Protein AF-A0A7Y2I1Q0-F1 (afdb_monomer)

pLDDT: mean 88.95, std 8.44, range [49.91, 97.12]

Solvent-accessible su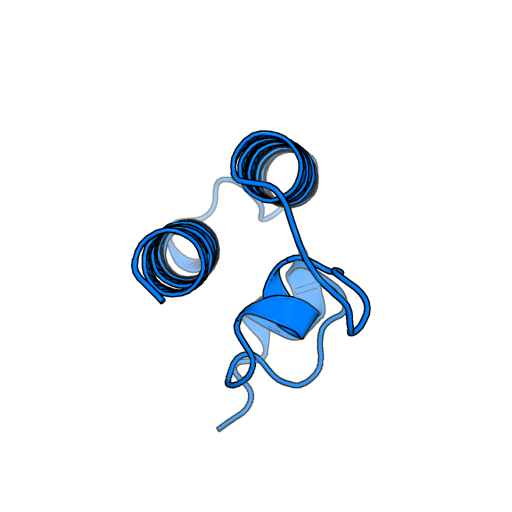rface area (backbone ato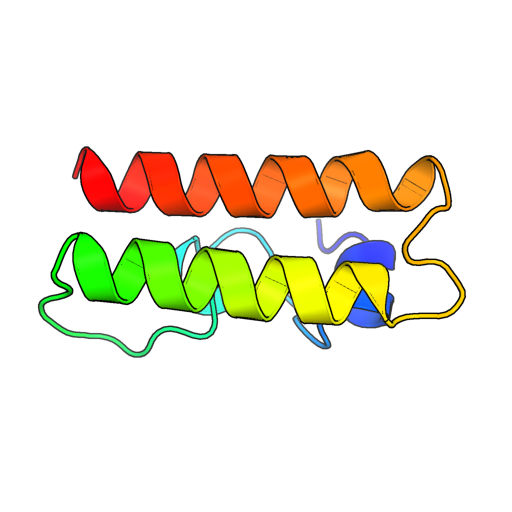ms only — not comparable t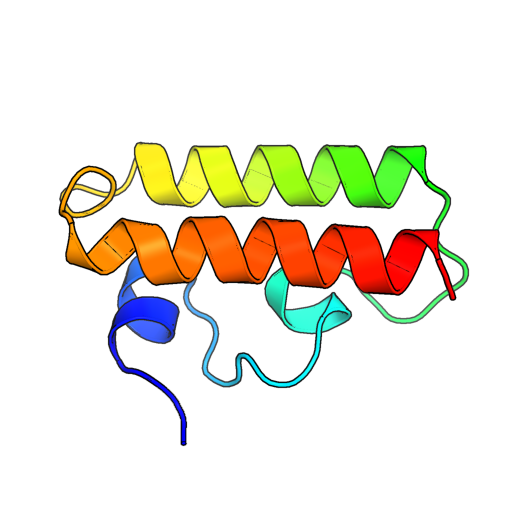o full-atom values): 4312 Å² total; per-residue (Å²): 133,68,58,69,62,44,34,71,59,70,69,42,78,54,78,86,41,45,46,60,62,47,68,50,76,93,72,95,74,52,64,67,60,45,53,50,32,41,51,55,51,48,52,46,28,60,70,38,93,62,30,81,38,75,80,32,50,62,54,55,50,51,47,50,51,28,45,49,53,65,67,75,104

Foldseek 3Di:
DQDVVLCVQPVQRDLPQLCVLLPHDDDDDDLVNLVVSLVVSLVSLCPDPCSPPPVVVVSNVSNVVSSVVSNVD

Structure (mmCIF, N/CA/C/O backbone):
data_AF-A0A7Y2I1Q0-F1
#
_entry.id   AF-A0A7Y2I1Q0-F1
#
loop_
_atom_site.group_PDB
_atom_site.id
_atom_site.type_symbol
_atom_site.label_atom_id
_atom_site.label_alt_id
_atom_site.label_comp_id
_atom_site.label_asym_id
_atom_site.label_entity_id
_atom_site.label_seq_id
_atom_site.pdbx_PDB_ins_code
_atom_site.Cartn_x
_atom_site.Cartn_y
_atom_site.Cartn_z
_atom_site.occupancy
_atom_site.B_iso_or_equiv
_atom_site.auth_seq_id
_atom_site.auth_comp_id
_atom_site.auth_asym_id
_atom_site.auth_atom_id
_atom_site.pdbx_PDB_model_num
ATOM 1 N N . MET A 1 1 ? -9.249 1.341 -14.880 1.00 49.91 1 MET A N 1
ATOM 2 C CA . MET A 1 1 ? -8.167 0.931 -15.803 1.00 49.91 1 MET A CA 1
ATOM 3 C C . MET A 1 1 ? -7.077 0.308 -14.948 1.00 49.91 1 MET A C 1
ATOM 5 O O . MET A 1 1 ? -6.559 1.003 -14.085 1.00 49.91 1 MET A O 1
ATOM 9 N N . THR A 1 2 ? -6.794 -0.988 -15.093 1.00 58.41 2 THR A N 1
ATOM 10 C CA . THR A 1 2 ? -5.685 -1.627 -14.369 1.00 58.41 2 THR A CA 1
ATOM 11 C C . THR A 1 2 ? -4.378 -1.217 -15.030 1.00 58.41 2 THR A C 1
ATOM 13 O O . THR A 1 2 ? -4.115 -1.617 -16.163 1.00 58.41 2 THR A O 1
ATOM 16 N N . ASP A 1 3 ? -3.571 -0.412 -14.347 1.00 73.88 3 ASP A N 1
ATOM 17 C CA . ASP A 1 3 ? -2.257 -0.026 -14.851 1.00 73.88 3 ASP A CA 1
ATOM 18 C C . ASP A 1 3 ? -1.280 -1.224 -14.739 1.00 73.88 3 ASP A C 1
ATOM 20 O O . ASP A 1 3 ? -1.146 -1.818 -13.658 1.00 73.88 3 ASP A O 1
ATOM 24 N N . PRO A 1 4 ? -0.610 -1.627 -15.838 1.00 83.06 4 PRO A N 1
ATOM 25 C CA . PRO A 1 4 ? 0.271 -2.794 -15.867 1.00 83.06 4 PRO A CA 1
ATOM 26 C C . PRO A 1 4 ? 1.430 -2.721 -14.863 1.00 83.06 4 PRO A C 1
ATOM 28 O O . PRO A 1 4 ? 1.925 -3.776 -14.449 1.00 83.06 4 PRO A O 1
ATOM 31 N N . ILE A 1 5 ? 1.846 -1.525 -14.420 1.00 85.94 5 ILE A N 1
ATOM 32 C CA . ILE A 1 5 ? 2.920 -1.401 -13.426 1.00 85.94 5 ILE A CA 1
ATOM 33 C C . ILE A 1 5 ? 2.503 -1.989 -12.067 1.00 85.94 5 ILE A C 1
ATOM 35 O O . ILE A 1 5 ? 3.329 -2.589 -11.381 1.00 85.94 5 ILE A O 1
ATOM 39 N N . PHE A 1 6 ? 1.227 -1.871 -11.677 1.00 85.94 6 PHE A N 1
ATOM 40 C CA . PHE A 1 6 ? 0.741 -2.343 -10.374 1.00 85.94 6 PHE A CA 1
ATOM 41 C C . PHE A 1 6 ? 0.739 -3.864 -10.323 1.00 85.94 6 PHE A C 1
ATOM 43 O O . PHE A 1 6 ? 1.200 -4.465 -9.351 1.00 85.94 6 PHE A O 1
ATOM 50 N N . ARG A 1 7 ? 0.311 -4.497 -11.419 1.00 86.19 7 ARG A N 1
ATOM 51 C CA . ARG A 1 7 ? 0.387 -5.949 -11.561 1.00 86.19 7 ARG A CA 1
ATOM 52 C C . ARG A 1 7 ? 1.834 -6.434 -11.532 1.00 86.19 7 ARG A C 1
ATOM 54 O O . ARG A 1 7 ? 2.109 -7.447 -10.900 1.00 86.19 7 ARG A O 1
ATOM 61 N N . ARG A 1 8 ? 2.752 -5.715 -12.183 1.00 86.69 8 ARG A N 1
ATOM 62 C CA . ARG A 1 8 ? 4.177 -6.071 -12.232 1.00 86.69 8 ARG A CA 1
ATOM 63 C C . ARG A 1 8 ? 4.861 -5.939 -10.869 1.00 86.69 8 ARG A C 1
ATOM 65 O O . ARG A 1 8 ? 5.559 -6.857 -10.463 1.00 86.69 8 ARG A O 1
ATOM 72 N N . LEU A 1 9 ? 4.646 -4.828 -10.163 1.00 87.19 9 LEU A N 1
ATOM 73 C CA . LEU A 1 9 ? 5.348 -4.521 -8.911 1.00 87.19 9 LEU A CA 1
ATOM 74 C C . LEU A 1 9 ? 4.708 -5.164 -7.675 1.00 87.19 9 LEU A C 1
ATOM 76 O O . LEU A 1 9 ? 5.420 -5.574 -6.761 1.00 87.19 9 LEU A O 1
ATOM 80 N N . LEU A 1 10 ? 3.377 -5.247 -7.632 1.00 86.69 10 LEU A N 1
ATOM 81 C CA . LEU A 1 10 ? 2.634 -5.684 -6.444 1.00 86.69 10 LEU A CA 1
ATOM 82 C C . LEU A 1 10 ? 1.902 -7.015 -6.631 1.00 86.69 10 LEU A C 1
ATOM 84 O O . LEU A 1 10 ? 1.424 -7.579 -5.644 1.00 86.69 10 LEU A O 1
ATOM 88 N N . GLY A 1 11 ? 1.779 -7.505 -7.869 1.00 85.75 11 GLY A N 1
ATOM 89 C CA . GLY A 1 11 ? 0.938 -8.661 -8.196 1.00 85.75 11 GLY A CA 1
ATOM 90 C C . GLY A 1 11 ? -0.562 -8.367 -8.112 1.00 85.75 11 GLY A C 1
ATOM 91 O O . GLY A 1 11 ? -1.364 -9.296 -8.143 1.00 85.75 11 GLY A O 1
ATOM 92 N N . VAL A 1 12 ? -0.957 -7.094 -7.992 1.00 83.25 12 VAL A N 1
ATOM 93 C CA . VAL A 1 12 ? -2.351 -6.699 -7.753 1.00 83.25 12 VAL A CA 1
ATOM 94 C C . VAL A 1 12 ? -3.019 -6.308 -9.080 1.00 83.25 12 VAL A C 1
ATOM 96 O O . VAL A 1 12 ? -2.514 -5.423 -9.774 1.00 83.25 12 VAL A O 1
ATOM 99 N N . PRO A 1 13 ? -4.137 -6.955 -9.464 1.00 67.69 13 PRO A N 1
ATOM 100 C CA . PRO A 1 13 ? -4.828 -6.693 -10.728 1.00 67.69 13 PRO A CA 1
ATOM 101 C C . PRO A 1 13 ? -5.791 -5.502 -10.666 1.00 67.69 13 PRO A C 1
ATOM 103 O O . PRO A 1 13 ? -6.328 -5.106 -11.696 1.00 67.69 13 PRO A O 1
ATOM 106 N N . ASP A 1 14 ? -6.043 -4.943 -9.486 1.00 75.25 14 ASP A N 1
ATOM 107 C CA . ASP A 1 14 ? -6.958 -3.823 -9.307 1.00 75.25 14 ASP A CA 1
ATOM 108 C C . ASP A 1 14 ? -6.455 -2.885 -8.206 1.00 75.25 14 ASP A C 1
ATOM 110 O O . ASP A 1 14 ? -6.331 -3.278 -7.047 1.00 75.25 14 ASP A O 1
ATOM 114 N N . ALA A 1 15 ? -6.142 -1.650 -8.595 1.00 78.25 15 ALA A N 1
ATOM 115 C CA . ALA A 1 15 ? -5.641 -0.608 -7.706 1.00 78.25 15 ALA A CA 1
ATOM 116 C C . ALA A 1 15 ? -6.756 0.305 -7.163 1.00 78.25 15 ALA A C 1
ATOM 118 O O . ALA A 1 15 ? -6.458 1.286 -6.487 1.00 78.25 15 ALA A O 1
ATOM 119 N N . SER A 1 16 ? -8.024 0.020 -7.482 1.00 84.00 16 SER A N 1
ATOM 120 C CA . SER A 1 16 ? -9.158 0.859 -7.078 1.00 84.00 16 SER A CA 1
ATOM 121 C C . SER A 1 16 ? -9.577 0.669 -5.618 1.00 84.00 16 SER A C 1
ATOM 123 O O . SER A 1 16 ? -10.175 1.573 -5.041 1.00 84.00 16 SER A O 1
ATOM 125 N N . ASP A 1 17 ? -9.233 -0.468 -5.009 1.00 87.62 17 ASP A N 1
ATOM 126 C CA . ASP A 1 17 ? -9.525 -0.770 -3.610 1.00 87.62 17 ASP A CA 1
ATOM 127 C C . ASP A 1 17 ? -8.279 -0.539 -2.727 1.00 87.62 17 ASP A C 1
ATOM 129 O O . ASP A 1 17 ? -7.304 -1.298 -2.831 1.00 87.62 17 ASP A O 1
ATOM 133 N N . PRO A 1 18 ? -8.303 0.462 -1.821 1.00 90.75 18 PRO A N 1
ATOM 134 C CA . PRO A 1 18 ? -7.203 0.757 -0.904 1.00 90.75 18 PRO A CA 1
ATOM 135 C C . PRO A 1 18 ? -6.774 -0.434 -0.039 1.00 90.75 18 PRO A C 1
ATOM 137 O O . PRO A 1 18 ? -5.583 -0.590 0.243 1.00 90.75 18 PRO A O 1
ATOM 140 N N . ARG A 1 19 ? -7.715 -1.295 0.373 1.00 90.88 19 ARG A N 1
ATOM 141 C CA . ARG A 1 19 ? -7.416 -2.468 1.209 1.00 90.88 19 ARG A CA 1
ATOM 142 C C . ARG A 1 19 ? -6.639 -3.499 0.410 1.00 90.88 19 ARG A C 1
ATOM 144 O O . ARG A 1 19 ? -5.569 -3.930 0.836 1.00 90.88 19 ARG A O 1
ATOM 151 N N . ARG A 1 20 ? -7.120 -3.831 -0.792 1.00 89.62 20 ARG A N 1
ATOM 152 C CA . ARG A 1 20 ? -6.435 -4.770 -1.698 1.00 89.62 20 ARG A CA 1
ATOM 153 C C . ARG A 1 20 ? -5.068 -4.262 -2.124 1.00 89.62 20 ARG A C 1
ATOM 155 O O . ARG A 1 20 ? -4.127 -5.054 -2.183 1.00 89.62 20 ARG A O 1
ATOM 162 N N . LEU A 1 21 ? -4.939 -2.956 -2.358 1.00 91.19 21 LEU A N 1
ATOM 163 C CA . LEU A 1 21 ? -3.663 -2.330 -2.691 1.00 91.19 21 LEU A CA 1
ATOM 164 C C . LEU A 1 21 ? -2.621 -2.553 -1.586 1.00 91.19 21 LEU A C 1
ATOM 166 O O . LEU A 1 21 ? -1.471 -2.891 -1.870 1.00 91.19 21 LEU A O 1
ATOM 170 N N . LEU A 1 22 ? -3.044 -2.437 -0.325 1.00 92.31 22 LEU A N 1
ATOM 171 C CA . LEU A 1 22 ? -2.203 -2.706 0.840 1.00 92.31 22 LEU A CA 1
ATOM 172 C C . LEU A 1 22 ? -2.094 -4.198 1.191 1.00 92.31 22 LEU A C 1
ATOM 174 O O . LEU A 1 22 ? -1.269 -4.562 2.019 1.00 92.31 22 LEU A O 1
ATOM 178 N N . GLY A 1 23 ? -2.843 -5.086 0.530 1.00 90.50 23 GLY A N 1
ATOM 179 C CA . GLY A 1 23 ? -2.893 -6.513 0.874 1.00 90.50 23 GLY A CA 1
ATOM 180 C C . GLY A 1 23 ? -3.625 -6.806 2.186 1.00 90.50 23 GLY A C 1
ATOM 181 O O . GLY A 1 23 ? -3.384 -7.840 2.801 1.00 90.50 23 GLY A O 1
ATOM 182 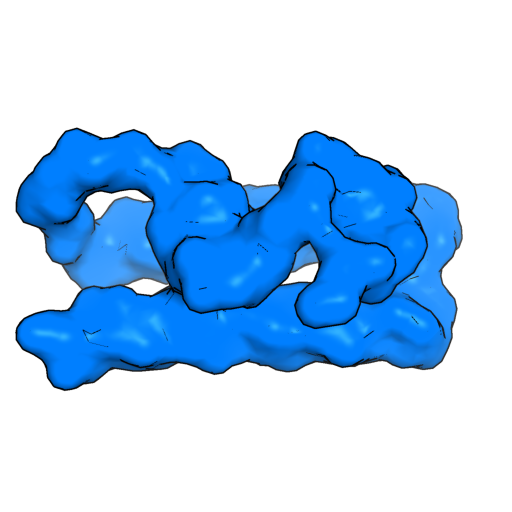N N . LEU A 1 24 ? -4.496 -5.898 2.620 1.00 90.94 24 LEU A N 1
ATOM 183 C CA . LEU A 1 24 ? -5.284 -6.028 3.839 1.00 90.94 24 LEU A CA 1
ATOM 184 C C . LEU A 1 24 ? -6.577 -6.800 3.557 1.00 90.94 24 LEU A C 1
ATOM 186 O O . LEU A 1 24 ? -7.207 -6.621 2.513 1.00 90.94 24 LEU A O 1
ATOM 190 N N . THR A 1 25 ? -6.978 -7.650 4.501 1.00 85.31 25 THR A N 1
ATOM 191 C CA . THR A 1 25 ? -8.276 -8.336 4.475 1.00 85.31 25 THR A CA 1
ATOM 192 C C . THR A 1 25 ? -9.378 -7.444 5.035 1.00 85.31 25 THR A C 1
ATOM 194 O O . THR A 1 25 ? -9.115 -6.476 5.752 1.00 85.31 25 THR A O 1
ATOM 197 N N . ASP A 1 26 ? -10.628 -7.793 4.740 1.00 76.94 26 ASP A N 1
ATOM 198 C CA . ASP A 1 26 ? -11.776 -7.102 5.314 1.00 76.94 26 ASP A CA 1
ATOM 199 C C . ASP A 1 26 ? -11.842 -7.289 6.834 1.00 76.94 26 ASP A C 1
ATOM 201 O O . ASP A 1 26 ? -11.663 -8.389 7.357 1.00 76.94 26 ASP A O 1
ATOM 205 N N . GLY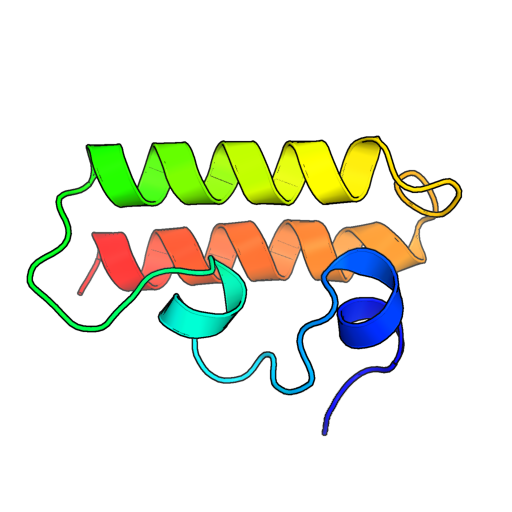 A 1 27 ? -12.079 -6.187 7.545 1.00 83.00 27 GLY A N 1
ATOM 206 C CA . GLY A 1 27 ? -12.159 -6.158 9.001 1.00 83.00 27 GLY A CA 1
ATOM 207 C C . GLY A 1 27 ? -11.868 -4.776 9.576 1.00 83.00 27 GLY A C 1
ATOM 208 O O . GLY A 1 27 ? -11.527 -3.838 8.851 1.00 83.00 27 GLY A O 1
ATOM 209 N N . ALA A 1 28 ? -12.012 -4.652 10.896 1.00 80.00 28 ALA A N 1
ATOM 210 C CA . ALA A 1 28 ? -11.543 -3.476 11.614 1.00 80.00 28 ALA A CA 1
ATOM 211 C C . ALA A 1 28 ? -10.009 -3.464 11.593 1.00 80.00 28 ALA A C 1
ATOM 213 O O . ALA A 1 28 ? -9.365 -4.389 12.088 1.00 80.00 28 ALA A O 1
ATOM 214 N N . LEU A 1 29 ? -9.438 -2.419 11.002 1.00 88.69 29 LEU A N 1
ATOM 215 C CA . LEU A 1 29 ? -7.999 -2.227 10.888 1.00 88.69 29 LEU A CA 1
ATOM 216 C C . LEU A 1 29 ? -7.585 -1.089 11.811 1.00 88.69 29 LEU A C 1
ATOM 218 O O . LEU A 1 29 ? -8.146 0.003 11.768 1.00 88.69 29 LEU A O 1
ATOM 222 N N . THR A 1 30 ? -6.584 -1.334 12.645 1.00 92.94 30 THR A N 1
ATOM 223 C CA . THR A 1 30 ? -5.950 -0.268 13.420 1.00 92.94 30 THR A CA 1
ATOM 224 C C . THR A 1 30 ? -5.012 0.537 12.529 1.00 92.94 30 THR A C 1
ATOM 226 O O . THR A 1 30 ? -4.422 0.017 11.578 1.00 92.94 30 THR A O 1
ATOM 229 N N . ARG A 1 31 ? -4.789 1.805 12.887 1.00 93.94 31 ARG A N 1
ATOM 230 C CA . ARG A 1 31 ? -3.799 2.660 12.220 1.00 93.94 31 ARG A CA 1
ATOM 231 C C . ARG A 1 31 ? -2.421 1.994 12.111 1.00 93.94 31 ARG A C 1
ATOM 233 O O . ARG A 1 31 ? -1.799 2.059 11.059 1.00 93.94 31 ARG A O 1
ATOM 240 N N . VAL A 1 32 ? -1.977 1.313 13.170 1.00 94.88 32 VAL A N 1
ATOM 241 C CA . VAL A 1 32 ? -0.678 0.619 13.197 1.00 94.88 32 VAL A CA 1
ATOM 242 C C . VAL A 1 32 ? -0.627 -0.508 12.163 1.00 94.88 32 VAL A C 1
ATOM 244 O O . VAL A 1 32 ? 0.363 -0.632 11.450 1.00 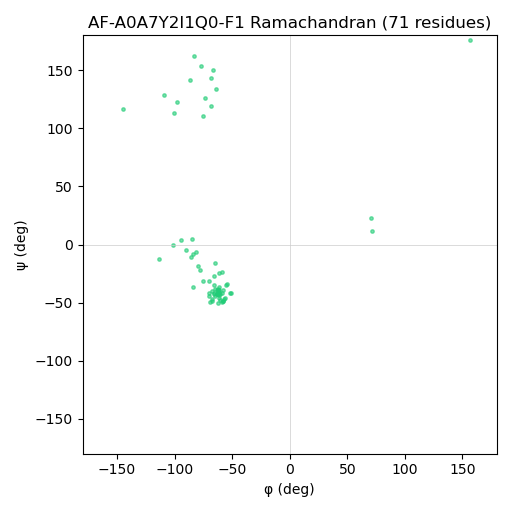94.88 32 VAL A O 1
ATOM 247 N N . GLN A 1 33 ? -1.695 -1.299 12.023 1.00 94.56 33 GLN A N 1
ATOM 248 C CA . GLN A 1 33 ? -1.764 -2.359 11.007 1.00 94.56 33 GLN A CA 1
ATOM 249 C C . GLN A 1 33 ? -1.709 -1.792 9.583 1.00 94.56 33 GLN A C 1
ATOM 251 O O . GLN A 1 33 ? -1.034 -2.358 8.726 1.00 94.56 33 GLN A O 1
ATOM 256 N N . ILE A 1 34 ? -2.366 -0.654 9.341 1.00 95.19 34 ILE A N 1
ATOM 257 C CA . ILE A 1 34 ? -2.327 0.031 8.042 1.00 95.19 34 ILE A CA 1
ATOM 258 C C . ILE A 1 34 ? -0.908 0.534 7.737 1.00 95.19 34 ILE A C 1
ATOM 260 O O . ILE A 1 34 ? -0.409 0.342 6.629 1.00 95.19 34 ILE A O 1
ATOM 264 N N . GLU A 1 35 ? -0.233 1.144 8.714 1.00 96.12 35 GLU A N 1
ATOM 265 C CA . GLU A 1 35 ? 1.140 1.642 8.557 1.00 96.12 35 GLU A CA 1
ATOM 266 C C . GLU A 1 35 ? 2.153 0.505 8.326 1.00 96.12 35 GLU A C 1
ATOM 268 O O . GLU A 1 35 ? 3.052 0.646 7.492 1.00 96.12 35 GLU A O 1
ATOM 273 N N . ILE A 1 36 ? 1.987 -0.641 9.000 1.00 96.31 36 ILE A N 1
ATOM 274 C CA . ILE A 1 36 ? 2.798 -1.847 8.761 1.00 96.31 36 ILE A CA 1
ATOM 275 C C . ILE A 1 36 ? 2.599 -2.345 7.326 1.00 96.31 36 ILE A C 1
ATOM 277 O O . ILE A 1 36 ? 3.582 -2.506 6.603 1.00 96.31 36 ILE A O 1
ATOM 281 N N . ALA A 1 37 ? 1.352 -2.506 6.880 1.00 95.81 37 ALA A N 1
ATOM 282 C CA . ALA A 1 37 ? 1.057 -2.974 5.526 1.00 95.81 37 ALA A CA 1
ATOM 283 C C . ALA A 1 37 ? 1.588 -2.017 4.446 1.00 95.81 37 ALA A C 1
ATOM 285 O O . ALA A 1 37 ? 2.148 -2.451 3.436 1.00 95.81 37 ALA A O 1
ATOM 286 N N . LEU A 1 38 ? 1.492 -0.701 4.676 1.00 96.88 38 LEU A N 1
ATOM 287 C CA . LEU A 1 38 ? 2.110 0.302 3.807 1.00 96.88 38 LEU A CA 1
ATOM 288 C C . LEU A 1 38 ? 3.622 0.090 3.705 1.00 96.88 38 LEU A C 1
ATOM 290 O O . LEU A 1 38 ? 4.171 0.089 2.601 1.00 96.88 38 LEU A O 1
ATOM 294 N N . ARG A 1 39 ? 4.302 -0.086 4.841 1.00 97.12 39 ARG A N 1
ATOM 295 C CA . ARG A 1 39 ? 5.752 -0.297 4.868 1.00 97.12 39 ARG A CA 1
ATOM 296 C C . ARG A 1 39 ? 6.149 -1.565 4.116 1.00 97.12 39 ARG A C 1
ATOM 298 O O . ARG A 1 39 ? 7.059 -1.505 3.296 1.00 97.12 39 ARG A O 1
ATOM 305 N N . GLU A 1 40 ? 5.447 -2.671 4.339 1.00 95.88 40 GLU A N 1
ATOM 306 C CA . GLU A 1 40 ? 5.708 -3.943 3.656 1.00 95.88 40 GLU A CA 1
ATOM 307 C C . GLU A 1 40 ? 5.539 -3.826 2.137 1.00 95.88 40 GLU A C 1
ATOM 309 O O . GLU A 1 40 ? 6.388 -4.294 1.375 1.00 95.88 40 GLU A O 1
ATOM 314 N N . ARG A 1 41 ? 4.487 -3.138 1.677 1.00 95.06 41 ARG A N 1
ATOM 315 C CA . ARG A 1 41 ? 4.268 -2.900 0.244 1.00 95.06 41 ARG A CA 1
ATOM 316 C C . ARG A 1 41 ? 5.309 -1.974 -0.368 1.00 95.06 41 ARG A C 1
ATOM 318 O O . ARG A 1 41 ? 5.768 -2.235 -1.478 1.00 95.06 41 ARG A O 1
ATOM 325 N N . LEU A 1 42 ? 5.715 -0.917 0.332 1.00 96.00 42 LEU A N 1
ATOM 326 C CA . LEU A 1 42 ? 6.797 -0.051 -0.139 1.00 96.00 42 LEU A CA 1
ATOM 327 C C . LEU A 1 42 ? 8.120 -0.819 -0.228 1.00 96.00 42 LEU A C 1
ATOM 329 O O . LEU A 1 42 ? 8.813 -0.702 -1.237 1.00 96.00 42 LEU A O 1
ATOM 333 N N . ASP A 1 43 ? 8.441 -1.646 0.768 1.00 95.81 43 ASP A N 1
ATOM 334 C CA . ASP A 1 43 ? 9.624 -2.510 0.746 1.00 95.81 43 ASP A CA 1
ATOM 335 C C . ASP A 1 43 ? 9.572 -3.509 -0.419 1.00 95.81 43 ASP A C 1
ATOM 337 O O . ASP A 1 43 ? 10.582 -3.712 -1.096 1.00 95.81 43 ASP A O 1
ATOM 341 N N . GLN A 1 44 ? 8.402 -4.090 -0.708 1.00 94.62 44 GLN A N 1
ATOM 342 C CA . GLN A 1 44 ? 8.197 -4.942 -1.883 1.00 94.62 44 GLN A CA 1
ATOM 343 C C . GLN A 1 44 ? 8.515 -4.187 -3.179 1.00 94.62 44 GLN A C 1
ATOM 345 O O . GLN A 1 44 ? 9.277 -4.696 -4.004 1.00 94.62 44 GLN A O 1
ATOM 350 N N . VAL A 1 45 ? 7.982 -2.970 -3.345 1.00 94.31 45 VAL A N 1
ATOM 351 C CA . VAL A 1 45 ? 8.278 -2.136 -4.519 1.00 94.31 45 VAL A CA 1
ATOM 352 C C . VAL A 1 45 ? 9.776 -1.879 -4.610 1.00 94.31 45 VAL A C 1
ATOM 354 O O . VAL A 1 45 ? 10.356 -2.139 -5.655 1.00 94.31 45 VAL A O 1
ATOM 357 N N . TYR A 1 46 ? 10.430 -1.445 -3.531 1.00 93.88 46 TYR A N 1
ATOM 358 C CA . TYR A 1 46 ? 11.858 -1.112 -3.551 1.00 93.88 46 TYR A CA 1
ATOM 359 C C . TYR A 1 46 ? 12.790 -2.300 -3.809 1.00 93.88 46 TYR A C 1
ATOM 361 O O . TYR A 1 46 ? 13.894 -2.091 -4.316 1.00 93.88 46 TYR A O 1
ATOM 369 N N . ARG A 1 47 ? 12.378 -3.524 -3.459 1.00 94.12 47 ARG A N 1
ATOM 370 C CA . ARG A 1 47 ? 13.135 -4.755 -3.744 1.00 94.12 47 ARG A CA 1
ATOM 371 C C . ARG A 1 47 ? 12.960 -5.245 -5.180 1.00 94.12 47 ARG A C 1
ATOM 373 O O . ARG A 1 47 ? 13.776 -6.038 -5.642 1.00 94.12 47 ARG A O 1
ATOM 380 N N . HIS A 1 48 ? 11.922 -4.799 -5.885 1.00 92.12 48 HIS A N 1
ATOM 381 C CA . HIS A 1 48 ? 11.721 -5.154 -7.285 1.00 92.12 48 HIS A CA 1
ATOM 382 C C . HIS A 1 48 ? 12.804 -4.496 -8.170 1.00 92.12 48 HIS A C 1
AT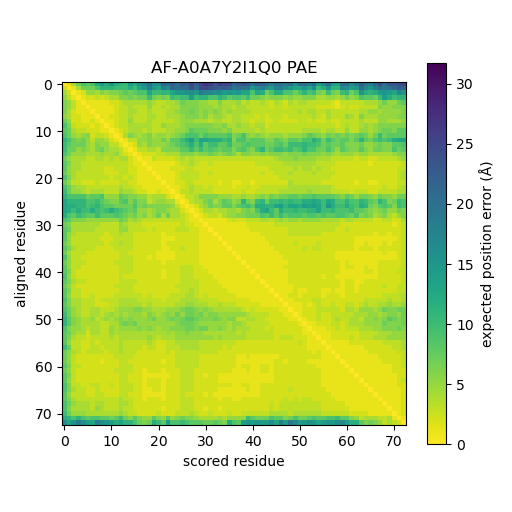OM 384 O O . HIS A 1 48 ? 13.157 -3.342 -7.917 1.00 92.12 48 HIS A O 1
ATOM 390 N N . PRO A 1 49 ? 13.303 -5.157 -9.236 1.00 91.25 49 PRO A N 1
ATOM 391 C CA . PRO A 1 49 ? 14.295 -4.572 -10.149 1.00 91.25 49 PRO A CA 1
ATOM 392 C C . PRO A 1 49 ? 13.892 -3.195 -10.700 1.00 91.25 49 PRO A C 1
ATOM 394 O O . PRO A 1 49 ? 14.686 -2.260 -10.710 1.00 91.25 49 PRO A O 1
ATOM 397 N N . ASP A 1 50 ? 12.617 -3.045 -11.065 1.00 89.69 50 ASP A N 1
ATOM 398 C CA . ASP A 1 50 ? 12.040 -1.777 -11.545 1.00 89.69 50 ASP A CA 1
ATOM 399 C C . ASP A 1 50 ? 11.561 -0.843 -10.417 1.00 89.69 50 ASP A C 1
ATOM 401 O O . ASP A 1 50 ? 10.975 0.206 -10.671 1.00 89.69 50 ASP A O 1
ATOM 405 N N . GLY A 1 51 ? 11.791 -1.204 -9.156 1.00 86.75 51 GLY A N 1
ATOM 406 C CA . GLY A 1 51 ? 11.275 -0.512 -7.974 1.00 86.75 51 GLY A CA 1
ATOM 407 C C . GLY A 1 51 ? 11.734 0.931 -7.805 1.00 86.75 51 GLY A C 1
ATOM 408 O O . GLY A 1 51 ? 11.070 1.735 -7.150 1.00 86.75 51 GLY A O 1
ATOM 409 N N . ARG A 1 52 ? 12.883 1.259 -8.402 1.00 89.88 52 ARG A N 1
ATOM 410 C CA . ARG A 1 52 ? 13.475 2.604 -8.407 1.00 89.88 52 ARG A CA 1
ATOM 411 C C . ARG A 1 52 ? 13.239 3.360 -9.712 1.00 89.88 52 ARG A C 1
ATOM 413 O O . ARG A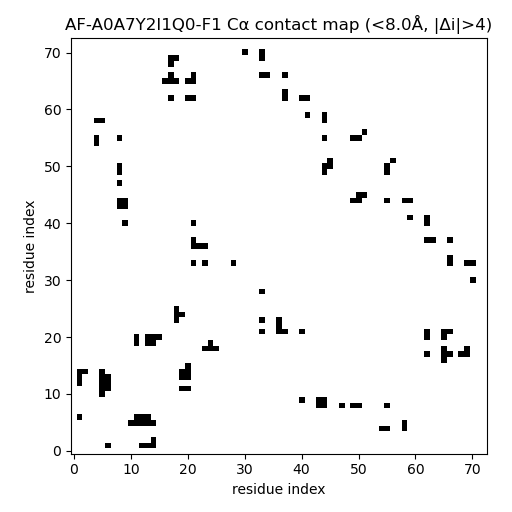 1 52 ? 13.694 4.493 -9.832 1.00 89.88 52 ARG A O 1
ATOM 420 N N . ALA A 1 53 ? 12.562 2.752 -10.686 1.00 91.50 53 ALA A N 1
ATOM 421 C CA . ALA A 1 53 ? 12.224 3.440 -11.920 1.00 91.50 53 ALA A CA 1
ATOM 422 C C . ALA A 1 53 ? 11.223 4.577 -11.632 1.00 91.50 53 ALA A C 1
ATOM 424 O O . ALA A 1 53 ? 10.383 4.431 -10.738 1.00 91.50 53 ALA A O 1
ATOM 425 N N . PRO A 1 54 ? 11.231 5.671 -12.416 1.00 90.12 54 PRO A N 1
ATOM 426 C CA . PRO A 1 54 ? 10.234 6.738 -12.285 1.00 90.12 54 PRO A CA 1
ATOM 427 C C . PRO A 1 54 ? 8.792 6.217 -12.387 1.00 90.12 54 PRO A C 1
ATOM 429 O O . PRO A 1 54 ? 7.899 6.652 -11.670 1.00 90.12 54 PRO A O 1
ATOM 432 N N . ALA A 1 55 ? 8.563 5.184 -13.203 1.00 87.25 55 ALA A N 1
ATOM 433 C CA . ALA A 1 55 ? 7.257 4.536 -13.317 1.00 87.25 55 ALA A CA 1
ATOM 434 C C . ALA A 1 55 ? 6.789 3.832 -12.022 1.00 87.25 55 ALA A C 1
ATOM 436 O O . ALA A 1 55 ? 5.610 3.525 -11.884 1.00 87.25 55 ALA A O 1
ATOM 437 N N . ALA A 1 56 ? 7.675 3.584 -11.052 1.00 91.94 56 ALA A N 1
ATOM 438 C CA . ALA A 1 56 ? 7.311 3.065 -9.734 1.00 91.94 56 ALA A CA 1
ATOM 439 C C . ALA A 1 56 ? 6.909 4.176 -8.744 1.00 91.94 56 ALA A C 1
ATOM 441 O O . ALA A 1 56 ? 6.406 3.867 -7.660 1.00 91.94 56 ALA A O 1
ATOM 442 N N . ASP A 1 57 ? 7.119 5.460 -9.067 1.00 93.00 57 ASP A N 1
ATOM 443 C CA . ASP A 1 57 ? 6.668 6.574 -8.218 1.00 93.00 57 ASP A CA 1
ATOM 444 C C . ASP A 1 57 ? 5.144 6.583 -8.085 1.00 93.00 57 ASP A C 1
ATOM 446 O O . ASP A 1 57 ? 4.638 6.711 -6.971 1.00 93.00 57 ASP A O 1
ATOM 450 N N . GLN A 1 58 ? 4.412 6.334 -9.178 1.00 91.00 58 GLN A N 1
ATOM 451 C CA . GLN A 1 58 ? 2.947 6.265 -9.135 1.00 91.00 58 GLN A CA 1
ATOM 452 C C . GLN A 1 58 ? 2.434 5.150 -8.216 1.00 91.00 58 GLN A C 1
ATOM 454 O O . GLN A 1 58 ? 1.462 5.349 -7.493 1.00 91.00 58 GLN A O 1
ATOM 459 N N . VAL A 1 59 ? 3.121 4.004 -8.164 1.00 92.38 59 VAL A N 1
ATOM 460 C CA . VAL A 1 59 ? 2.749 2.899 -7.266 1.00 92.38 59 VAL A CA 1
ATOM 461 C C . VAL A 1 59 ? 3.015 3.270 -5.814 1.00 92.38 59 VAL A C 1
ATOM 463 O O . VAL A 1 59 ? 2.163 3.063 -4.954 1.00 92.38 59 VAL A O 1
ATOM 466 N N . ARG A 1 60 ? 4.176 3.868 -5.529 1.00 94.69 60 ARG A N 1
ATOM 467 C CA . ARG A 1 60 ? 4.517 4.330 -4.176 1.00 94.69 60 ARG A CA 1
ATOM 468 C C . ARG A 1 60 ? 3.556 5.409 -3.692 1.00 94.69 60 ARG A C 1
ATOM 470 O O . ARG A 1 60 ? 3.194 5.406 -2.518 1.00 94.69 60 ARG A O 1
ATOM 477 N N . GLN A 1 61 ? 3.147 6.315 -4.576 1.00 94.44 61 GLN A N 1
ATOM 478 C CA . GLN A 1 61 ? 2.174 7.351 -4.256 1.00 94.44 61 GLN A CA 1
ATOM 479 C C . GLN A 1 61 ? 0.792 6.747 -3.986 1.00 94.44 61 GLN A C 1
ATOM 481 O O . GLN A 1 61 ? 0.234 6.992 -2.921 1.00 94.44 61 GLN A O 1
ATOM 486 N N . ALA A 1 62 ? 0.307 5.863 -4.860 1.00 93.31 62 ALA A N 1
ATOM 487 C CA . ALA A 1 62 ? -0.972 5.183 -4.672 1.00 93.31 62 ALA A CA 1
ATOM 488 C C . ALA A 1 62 ? -1.037 4.383 -3.359 1.00 93.31 62 ALA A C 1
ATOM 490 O O . ALA A 1 62 ? -2.054 4.416 -2.673 1.00 93.31 62 ALA A O 1
ATOM 491 N N . LEU A 1 63 ? 0.053 3.714 -2.961 1.00 95.06 63 LEU A N 1
ATOM 492 C CA . LEU A 1 63 ? 0.137 3.023 -1.668 1.00 95.06 63 LEU A CA 1
ATOM 493 C C . LEU A 1 63 ? -0.020 3.986 -0.483 1.00 95.06 63 LEU A C 1
ATOM 495 O O . LEU A 1 63 ? -0.749 3.688 0.465 1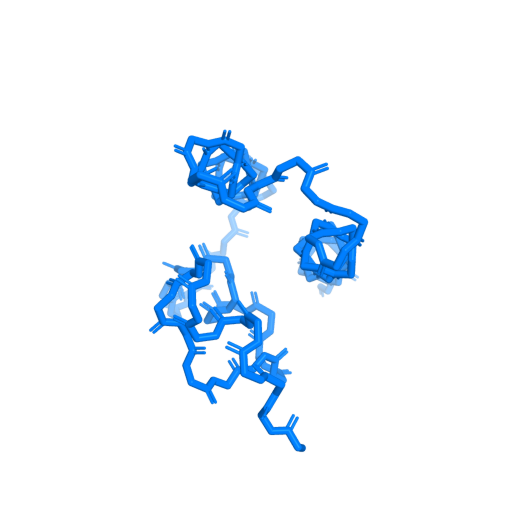.00 95.06 63 LEU A O 1
ATOM 499 N N . ARG A 1 64 ? 0.637 5.151 -0.535 1.00 96.38 64 ARG A N 1
ATOM 500 C CA . ARG A 1 64 ? 0.524 6.178 0.513 1.00 96.38 64 ARG A CA 1
ATOM 501 C C . ARG A 1 64 ? -0.878 6.770 0.577 1.00 96.38 64 ARG A C 1
ATOM 503 O O . ARG A 1 64 ? -1.400 6.953 1.675 1.00 96.38 64 ARG A O 1
ATOM 510 N N . ASP A 1 65 ? -1.484 7.034 -0.575 1.00 95.38 65 ASP A N 1
ATOM 511 C CA . ASP A 1 65 ? -2.840 7.572 -0.653 1.00 95.38 65 ASP A CA 1
ATOM 512 C C . ASP A 1 65 ? -3.862 6.560 -0.127 1.00 95.38 65 ASP A C 1
ATOM 514 O O . ASP A 1 65 ? -4.697 6.919 0.700 1.00 95.38 65 ASP A O 1
ATOM 518 N N . ALA A 1 66 ? -3.725 5.278 -0.481 1.00 94.06 66 ALA A N 1
ATOM 519 C CA . ALA A 1 66 ? -4.553 4.202 0.059 1.00 94.06 66 ALA A CA 1
ATOM 520 C C . ALA A 1 66 ? -4.480 4.122 1.592 1.00 94.06 66 ALA A C 1
ATOM 522 O O . ALA A 1 66 ? -5.511 4.069 2.265 1.00 94.06 66 ALA A O 1
ATOM 523 N N . ALA A 1 67 ? -3.271 4.166 2.160 1.00 95.50 67 ALA A N 1
ATOM 524 C CA . ALA A 1 67 ? -3.087 4.166 3.609 1.00 95.50 67 ALA A CA 1
ATOM 525 C C . ALA A 1 67 ? -3.718 5.400 4.265 1.00 95.50 67 ALA A C 1
ATOM 527 O O . ALA A 1 67 ? -4.403 5.277 5.280 1.00 95.50 67 ALA A O 1
ATOM 528 N N . ARG A 1 68 ? -3.541 6.584 3.666 1.00 95.62 68 ARG A N 1
ATOM 529 C CA . ARG A 1 68 ? -4.148 7.824 4.156 1.00 95.62 68 ARG A CA 1
ATOM 530 C C . ARG A 1 68 ? -5.671 7.731 4.166 1.00 95.62 68 ARG A C 1
ATOM 532 O O . ARG A 1 68 ? -6.261 8.051 5.192 1.00 95.62 68 ARG A O 1
ATOM 539 N N . THR A 1 69 ? -6.280 7.261 3.077 1.00 93.69 69 THR A N 1
ATOM 540 C CA . THR A 1 69 ? -7.733 7.077 2.968 1.00 93.69 69 THR A CA 1
ATOM 541 C C . THR A 1 69 ? -8.265 6.173 4.072 1.00 93.69 69 THR A C 1
ATOM 543 O O . THR A 1 69 ? -9.249 6.531 4.713 1.00 93.69 69 THR A O 1
ATOM 546 N N . LEU A 1 70 ? -7.607 5.040 4.337 1.00 91.75 70 LEU A N 1
ATOM 547 C CA . LEU A 1 70 ? -8.043 4.098 5.373 1.00 91.75 70 LEU A CA 1
ATOM 548 C C . LEU A 1 70 ? -7.860 4.631 6.798 1.00 91.75 70 LEU A C 1
ATOM 550 O O . LEU A 1 70 ? -8.636 4.271 7.670 1.00 91.75 70 LEU A O 1
ATOM 554 N N . ILE A 1 71 ? -6.851 5.471 7.045 1.00 92.50 71 ILE A N 1
ATOM 555 C CA . ILE A 1 71 ? -6.629 6.091 8.363 1.00 92.50 71 ILE A CA 1
ATOM 556 C C . ILE A 1 71 ? -7.633 7.221 8.625 1.00 92.50 71 ILE A C 1
ATOM 558 O O . ILE A 1 71 ? -7.970 7.482 9.777 1.00 92.50 71 ILE A O 1
ATOM 562 N N . SER A 1 72 ? -8.075 7.920 7.576 1.00 87.50 72 SER A N 1
ATOM 563 C CA . SER A 1 72 ? -9.048 9.014 7.676 1.00 87.50 72 SER A CA 1
ATOM 564 C C . SER A 1 72 ? -10.513 8.581 7.553 1.00 87.50 72 SER A C 1
ATOM 566 O O . SER A 1 72 ? -11.380 9.447 7.647 1.00 87.50 72 SER A O 1
ATOM 568 N N . SER A 1 73 ? -10.773 7.300 7.268 1.00 77.12 73 SER A N 1
ATOM 569 C CA . SER A 1 73 ? -12.123 6.717 7.176 1.00 77.12 73 SER A CA 1
ATOM 570 C C . SER A 1 73 ? -12.602 6.231 8.536 1.00 77.12 73 SER A C 1
ATOM 572 O O . SER A 1 73 ? -13.816 6.362 8.792 1.00 77.12 73 SER A O 1
#

Radius of gyration: 11.58 Å; Cα contacts (8 Å, |Δi|>4): 79; chains: 1; bounding box: 26×18×29 Å

Sequence (73 aa):
MTDPIFRRLLGVPDASDPRRLLGLTDGALTRVQIEIALRERLDQVYRHPDGRAPAADQVRQALRDAARTLISS

Secondary structure (DSSP, 8-state):
---HHHHHHH--S--S-HHHHHTPPSS---HHHHHHHHHHHHHHHHHSTTTTSGGGHHHHHHHHHHHHHHHH-

Nearest PDB structures (foldseek):
  7x89-assembly1_A  TM=7.538E-01  e=3.057E-01  Homo sapiens
  1xbl-assembly1_A  TM=7.473E-01  e=1.298E+00  Escherichia coli
  2gsv-assembly1_B  TM=6.843E-01  e=4.410E+00  Bacillus subtilis
  3tbk-assembly1_A  TM=4.703E-01  e=9.606E+00  Mus musculus

Mean predicted aligned error: 3.96 Å